Protein AF-A0AAU7QDP6-F1 (afdb_monomer)

Organism: NCBI:txid3157919

Mean predicted aligned error: 4.4 Å

Radius of gyration: 17.35 Å; Cα contacts (8 Å, |Δi|>4): 43; chains: 1; bounding box: 47×17×42 Å

Nearest PDB structures (foldseek):
  3qo8-assembly1_A-2  TM=8.703E-01  e=2.631E+00  Candida albicans
  2q0o-assembly1_C  TM=6.820E-01  e=2.631E+00  Sinorhizobium fredii NGR234
  6dma-assembly4_G  TM=4.802E-01  e=2.050E+00  synthetic construct

pLDDT: mean 92.27, std 6.86, range [58.53, 97.88]

Sequence (76 aa):
MAPFVAALTVLQDRLGSLNDSATAGGLLRQLQESHPPLADTLGYLRGFLAASARNEQQGVRQYWQAFKPLKTPVLA

Structure (mmCIF, N/CA/C/O backbone):
data_AF-A0AAU7QDP6-F1
#
_entry.id   AF-A0AAU7QDP6-F1
#
loop_
_atom_site.group_PDB
_atom_site.id
_atom_site.type_symbol
_atom_site.label_atom_id
_atom_site.label_alt_id
_atom_site.label_comp_id
_atom_site.label_asym_id
_atom_site.label_entity_id
_atom_site.label_seq_id
_atom_site.pdbx_PDB_ins_code
_atom_site.Cartn_x
_atom_site.Cartn_y
_atom_site.Cartn_z
_atom_site.occupancy
_atom_site.B_iso_or_equiv
_atom_site.auth_seq_id
_atom_site.auth_comp_id
_atom_site.auth_asym_id
_atom_site.auth_atom_id
_atom_site.pdbx_PDB_model_num
ATOM 1 N N . MET A 1 1 ? 13.243 12.020 -19.835 1.00 65.12 1 MET A N 1
ATOM 2 C CA . MET A 1 1 ? 13.434 11.001 -18.776 1.00 65.12 1 MET A CA 1
ATOM 3 C C . MET A 1 1 ? 13.571 9.644 -19.458 1.00 65.12 1 MET A C 1
ATOM 5 O O . MET A 1 1 ? 12.836 9.412 -20.411 1.00 65.12 1 MET A O 1
ATOM 9 N N . ALA A 1 2 ? 14.531 8.796 -19.074 1.00 87.88 2 ALA A N 1
ATOM 10 C CA . ALA A 1 2 ? 14.727 7.504 -19.745 1.00 87.88 2 ALA A CA 1
ATOM 11 C C . ALA A 1 2 ? 13.480 6.606 -19.575 1.00 87.88 2 ALA A C 1
ATOM 13 O O . ALA A 1 2 ? 12.912 6.608 -18.479 1.00 87.88 2 ALA A O 1
ATOM 14 N N . PRO A 1 3 ? 13.066 5.826 -20.598 1.00 89.56 3 PRO A N 1
ATOM 15 C CA . PRO A 1 3 ? 11.859 4.993 -20.538 1.00 89.56 3 PRO A CA 1
ATOM 16 C C . PRO A 1 3 ? 11.796 4.088 -19.303 1.00 89.56 3 PRO A C 1
ATOM 18 O O . PRO A 1 3 ? 10.744 3.960 -18.685 1.00 89.56 3 PRO A O 1
ATOM 21 N N . PHE A 1 4 ? 12.942 3.529 -18.901 1.00 93.44 4 PHE A N 1
ATOM 22 C CA . PHE A 1 4 ? 13.075 2.735 -17.681 1.00 93.44 4 PHE A CA 1
ATOM 23 C C . PHE A 1 4 ? 12.678 3.514 -16.422 1.00 93.44 4 PHE A C 1
ATOM 25 O O . PHE A 1 4 ? 11.852 3.043 -15.650 1.00 93.44 4 PHE A O 1
ATOM 32 N N . VAL A 1 5 ? 13.240 4.713 -16.222 1.00 94.62 5 VAL A N 1
ATOM 33 C CA . VAL A 1 5 ? 12.984 5.517 -15.017 1.00 94.62 5 VAL A CA 1
ATOM 34 C C . VAL A 1 5 ? 11.526 5.970 -14.993 1.00 94.62 5 VAL A C 1
ATOM 36 O O . VAL A 1 5 ? 10.890 5.881 -13.956 1.00 94.62 5 VAL A O 1
ATO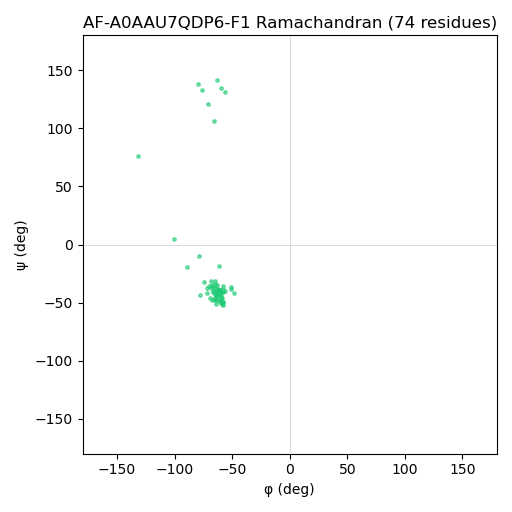M 39 N N . ALA A 1 6 ? 10.967 6.376 -16.138 1.00 93.56 6 ALA A N 1
ATOM 40 C CA . ALA A 1 6 ? 9.564 6.778 -16.221 1.00 93.56 6 ALA A CA 1
ATOM 41 C C . ALA A 1 6 ? 8.606 5.633 -15.836 1.00 93.56 6 ALA A C 1
ATOM 43 O O . ALA A 1 6 ? 7.712 5.824 -15.015 1.00 93.56 6 ALA A O 1
ATOM 44 N N . ALA A 1 7 ? 8.814 4.432 -16.383 1.00 94.38 7 ALA A N 1
ATOM 45 C CA . ALA A 1 7 ? 7.997 3.269 -16.040 1.00 94.38 7 ALA A CA 1
ATOM 46 C C . ALA A 1 7 ? 8.205 2.811 -14.587 1.00 94.38 7 ALA A C 1
ATOM 48 O O . ALA A 1 7 ? 7.243 2.402 -13.935 1.00 94.38 7 ALA A O 1
ATOM 49 N N . LEU A 1 8 ? 9.436 2.907 -14.069 1.00 95.38 8 LEU A N 1
ATOM 50 C CA . LEU A 1 8 ? 9.744 2.599 -12.674 1.00 95.38 8 LEU A CA 1
ATOM 51 C C . LEU A 1 8 ? 9.032 3.559 -11.720 1.00 95.38 8 LEU A C 1
ATOM 53 O O . LEU A 1 8 ? 8.433 3.091 -10.760 1.00 9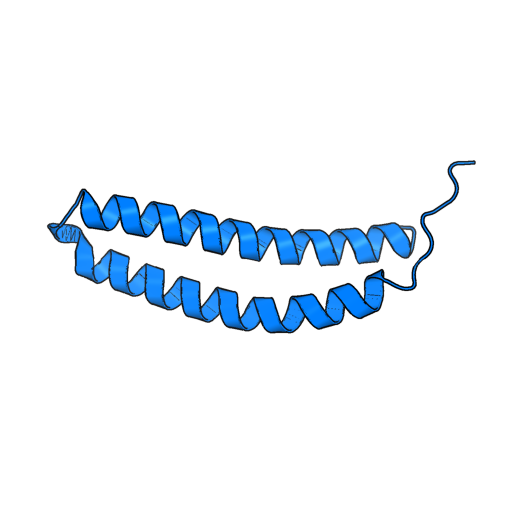5.38 8 LEU A O 1
ATOM 57 N N . THR A 1 9 ? 9.055 4.866 -11.996 1.00 95.81 9 THR A N 1
ATOM 58 C CA . THR A 1 9 ? 8.353 5.875 -11.191 1.00 95.81 9 THR A CA 1
ATOM 59 C C . THR A 1 9 ? 6.863 5.567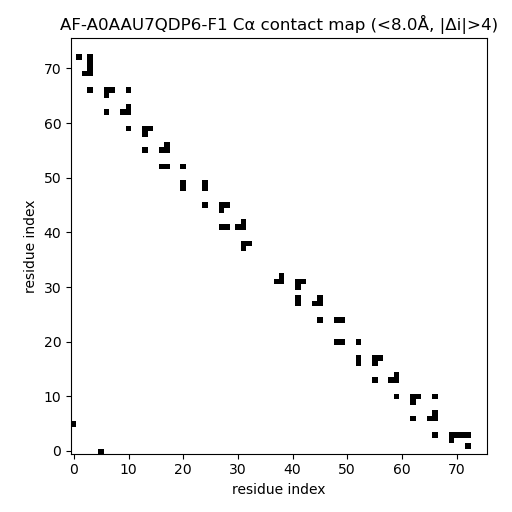 -11.121 1.00 95.81 9 THR A C 1
ATOM 61 O O . THR A 1 9 ? 6.319 5.450 -10.031 1.00 95.81 9 THR A O 1
ATOM 64 N N . VAL A 1 10 ? 6.217 5.306 -12.263 1.00 94.88 10 VAL A N 1
ATOM 65 C CA . VAL A 1 10 ? 4.784 4.970 -12.283 1.00 94.88 10 VAL A CA 1
ATOM 66 C C . VAL A 1 10 ? 4.487 3.695 -11.487 1.00 94.88 10 VAL A C 1
ATOM 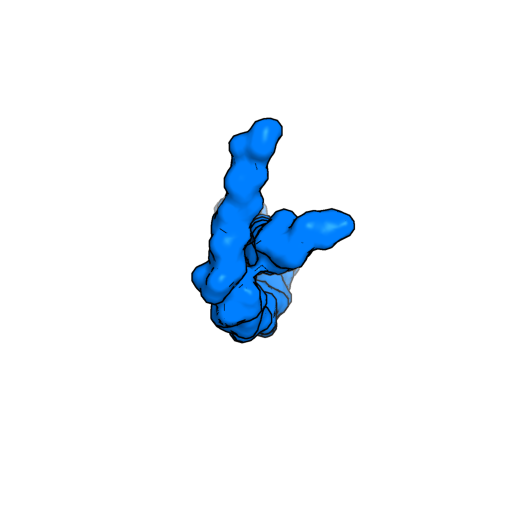68 O O . VAL A 1 10 ? 3.500 3.637 -10.756 1.00 94.88 10 VAL A O 1
ATOM 71 N N . LEU A 1 11 ? 5.325 2.661 -11.612 1.00 95.31 11 LEU A N 1
ATOM 72 C CA . LEU A 1 11 ? 5.160 1.439 -10.827 1.00 95.31 11 LEU A CA 1
ATOM 73 C C . LEU A 1 11 ? 5.354 1.702 -9.324 1.00 95.31 11 LEU A C 1
ATOM 75 O O . LEU A 1 11 ? 4.579 1.188 -8.517 1.00 95.31 11 LEU A O 1
ATOM 79 N N . GLN A 1 12 ? 6.358 2.500 -8.954 1.00 95.81 12 GLN A N 1
ATOM 80 C CA . GLN A 1 12 ? 6.641 2.875 -7.569 1.00 95.81 12 GLN A CA 1
ATOM 81 C C . GLN A 1 12 ? 5.499 3.674 -6.950 1.00 95.81 12 GLN A C 1
ATOM 83 O O . GLN A 1 12 ? 5.082 3.330 -5.850 1.00 95.81 12 GLN A O 1
ATOM 88 N N . ASP A 1 13 ? 4.933 4.650 -7.658 1.00 94.94 13 ASP A N 1
ATOM 89 C CA . ASP A 1 13 ? 3.805 5.447 -7.162 1.00 94.94 13 ASP A CA 1
ATOM 90 C C . ASP A 1 13 ? 2.596 4.559 -6.836 1.00 94.94 13 ASP A C 1
ATOM 92 O O . ASP A 1 13 ? 1.943 4.708 -5.803 1.00 94.94 13 ASP A O 1
ATOM 96 N N . ARG A 1 14 ? 2.321 3.568 -7.693 1.00 94.50 14 ARG A N 1
ATOM 97 C CA . ARG A 1 14 ? 1.187 2.649 -7.517 1.00 94.50 14 ARG A CA 1
ATOM 98 C C . ARG A 1 14 ? 1.401 1.668 -6.374 1.00 94.50 14 ARG A C 1
ATOM 100 O O . ARG A 1 14 ? 0.476 1.409 -5.609 1.00 94.50 14 ARG A O 1
ATOM 107 N N . LEU A 1 15 ? 2.611 1.129 -6.241 1.00 94.88 15 LEU A N 1
ATOM 108 C CA . LEU A 1 15 ? 2.969 0.291 -5.096 1.00 94.88 15 LEU A CA 1
ATOM 109 C C . LEU A 1 15 ? 2.972 1.100 -3.791 1.00 94.88 15 LEU A C 1
ATOM 111 O O . LEU A 1 15 ? 2.513 0.592 -2.770 1.00 94.88 15 LEU A O 1
ATOM 115 N N . GLY A 1 16 ? 3.427 2.354 -3.840 1.00 94.81 16 GLY A N 1
ATOM 116 C CA . GLY A 1 16 ? 3.402 3.305 -2.731 1.00 94.81 16 GLY A CA 1
ATOM 117 C C . GLY A 1 16 ? 1.984 3.547 -2.225 1.00 94.81 16 GLY A C 1
ATOM 118 O O . GLY A 1 16 ? 1.719 3.302 -1.055 1.00 94.81 16 GLY A O 1
ATOM 119 N N . SER A 1 17 ? 1.043 3.875 -3.115 1.00 93.06 17 SER A N 1
ATOM 120 C CA . SER A 1 17 ? -0.365 4.077 -2.739 1.00 93.06 17 SER A CA 1
ATOM 121 C C . SER A 1 17 ? -0.997 2.843 -2.073 1.00 93.06 17 SER A C 1
ATOM 123 O O . SER A 1 17 ? -1.740 2.949 -1.090 1.00 93.06 17 SER A O 1
ATOM 125 N N . LEU A 1 18 ? -0.667 1.634 -2.550 1.00 93.81 18 LEU A N 1
ATOM 126 C CA . LEU A 1 18 ? -1.123 0.396 -1.908 1.00 93.81 18 LEU A CA 1
ATOM 127 C C . LEU A 1 18 ? -0.507 0.190 -0.522 1.00 93.81 18 LEU A C 1
ATOM 129 O O . LEU A 1 18 ? -1.204 -0.257 0.391 1.00 93.81 18 LEU A O 1
ATOM 133 N N . ASN A 1 19 ? 0.778 0.506 -0.361 1.00 95.38 19 ASN A N 1
ATOM 134 C CA . ASN A 1 19 ? 1.453 0.442 0.931 1.00 95.38 19 ASN A CA 1
ATOM 135 C C . ASN A 1 19 ? 0.859 1.452 1.924 1.00 95.38 19 ASN A C 1
ATOM 137 O O . ASN A 1 19 ? 0.581 1.099 3.071 1.00 95.38 19 ASN A O 1
ATOM 141 N N . ASP A 1 20 ? 0.587 2.673 1.469 1.00 95.50 20 ASP A N 1
ATOM 142 C CA . ASP A 1 20 ? -0.050 3.720 2.267 1.00 95.50 20 ASP A CA 1
ATOM 143 C C . ASP A 1 20 ? -1.458 3.294 2.690 1.00 95.50 20 ASP A C 1
ATOM 145 O O . ASP A 1 20 ? -1.827 3.428 3.856 1.00 95.50 20 ASP A O 1
ATOM 149 N N . SER A 1 21 ? -2.218 2.675 1.783 1.00 94.94 21 SER A N 1
ATOM 150 C CA . SER A 1 21 ? -3.546 2.133 2.086 1.00 94.94 21 SER A CA 1
ATOM 151 C C . SER A 1 21 ? -3.498 0.991 3.106 1.00 94.94 21 SER A C 1
ATOM 153 O O . SER A 1 21 ? -4.313 0.942 4.029 1.00 94.94 21 SER A O 1
ATOM 155 N N . ALA A 1 22 ? -2.538 0.072 2.986 1.00 94.44 22 ALA A N 1
ATOM 156 C CA . ALA A 1 22 ? -2.351 -0.999 3.965 1.00 94.44 22 ALA A CA 1
ATOM 157 C C . ALA A 1 22 ? -1.962 -0.436 5.344 1.00 94.44 22 ALA A C 1
ATOM 159 O O . ALA A 1 22 ? -2.527 -0.838 6.366 1.00 94.44 22 ALA A O 1
ATOM 160 N N . THR A 1 23 ? -1.054 0.541 5.359 1.00 97.12 23 THR A N 1
ATOM 161 C CA . THR A 1 23 ? -0.577 1.212 6.572 1.00 97.12 23 THR A CA 1
ATOM 162 C C . THR A 1 23 ? -1.707 1.976 7.259 1.00 97.12 23 THR A C 1
ATOM 164 O O . THR A 1 23 ? -1.983 1.743 8.437 1.00 97.12 23 THR A O 1
ATOM 167 N N . ALA A 1 24 ? -2.435 2.821 6.525 1.00 97.50 24 ALA A N 1
ATOM 168 C CA . ALA A 1 24 ? -3.580 3.560 7.046 1.00 97.50 24 ALA A CA 1
ATOM 169 C C . ALA A 1 24 ? -4.689 2.620 7.545 1.00 97.50 24 ALA A C 1
ATOM 171 O O . ALA A 1 24 ? -5.256 2.852 8.611 1.00 97.50 24 ALA A O 1
ATOM 172 N N . GLY A 1 25 ? -4.954 1.508 6.851 1.00 96.56 25 GLY A N 1
ATOM 173 C CA . GLY A 1 25 ? -5.910 0.497 7.307 1.00 96.56 25 GLY A CA 1
ATOM 174 C C . GLY A 1 25 ? -5.531 -0.133 8.653 1.00 96.56 25 GLY A C 1
ATOM 175 O O . GLY A 1 25 ? -6.406 -0.349 9.499 1.00 96.56 25 GLY A O 1
ATOM 176 N N . GLY A 1 26 ? -4.238 -0.392 8.873 1.00 96.56 26 GLY A N 1
ATOM 177 C CA . GLY A 1 26 ? -3.704 -0.869 10.151 1.00 96.56 26 GLY A CA 1
ATOM 178 C C . GLY A 1 26 ? -3.837 0.165 11.270 1.00 96.56 26 GLY A C 1
ATOM 179 O O . GLY A 1 26 ? -4.340 -0.160 12.346 1.00 96.56 26 GLY A O 1
ATOM 180 N N . LEU A 1 27 ? -3.468 1.420 10.999 1.00 97.88 27 LEU A N 1
ATOM 181 C CA . LEU A 1 27 ? -3.576 2.520 11.964 1.00 97.88 27 LEU A CA 1
ATOM 182 C C . LEU A 1 27 ? -5.032 2.796 12.364 1.00 97.88 27 LEU A C 1
ATOM 184 O O . LEU A 1 27 ? -5.333 2.921 13.548 1.00 97.88 27 LEU A O 1
ATOM 188 N N . LEU A 1 28 ? -5.959 2.814 11.401 1.00 97.25 28 LEU A N 1
ATOM 189 C CA . LEU A 1 28 ? -7.389 2.995 11.673 1.00 97.25 28 LEU A CA 1
ATOM 190 C C . LEU A 1 28 ? -7.962 1.855 12.520 1.00 97.25 28 LEU A C 1
ATOM 192 O O . LEU A 1 28 ? -8.830 2.092 13.356 1.00 97.25 28 LEU A O 1
ATOM 196 N N . ARG A 1 29 ? -7.480 0.620 12.330 1.00 96.06 29 ARG A N 1
ATOM 197 C CA . ARG A 1 29 ? -7.875 -0.516 13.169 1.00 96.06 29 ARG A CA 1
ATOM 198 C C . ARG A 1 29 ? -7.403 -0.334 14.613 1.00 96.06 29 ARG A C 1
ATOM 200 O O . ARG A 1 29 ? -8.210 -0.497 15.521 1.00 96.06 29 ARG A O 1
ATOM 207 N N . GLN A 1 30 ? -6.139 0.033 14.820 1.00 96.94 30 GLN A N 1
ATOM 208 C CA . GLN A 1 30 ? -5.602 0.297 16.161 1.00 96.94 30 GLN A CA 1
ATOM 209 C C . GLN A 1 30 ? -6.337 1.461 16.840 1.00 96.94 30 GLN A C 1
ATOM 211 O O . GLN A 1 30 ? -6.650 1.407 18.031 1.00 96.94 30 GLN A O 1
ATOM 216 N N . LEU A 1 31 ? -6.673 2.503 16.073 1.00 96.81 31 LEU A N 1
ATOM 217 C CA . LEU A 1 31 ? -7.456 3.631 16.568 1.00 96.81 31 LEU A CA 1
ATOM 218 C C . LEU A 1 31 ? -8.873 3.198 16.972 1.00 96.81 31 LEU A C 1
ATOM 220 O O . LEU A 1 31 ? -9.361 3.604 18.021 1.00 96.81 31 LEU A O 1
ATOM 224 N N . GLN A 1 32 ? -9.507 2.327 16.185 1.00 95.88 32 GLN A N 1
ATOM 225 C CA . GLN A 1 32 ? -10.834 1.785 16.479 1.00 95.88 32 GLN A CA 1
ATOM 226 C C . GLN A 1 32 ? -10.839 0.930 17.751 1.00 95.88 32 GLN A C 1
ATOM 228 O O . GLN A 1 32 ? -11.766 1.035 18.549 1.00 95.88 32 GLN A O 1
ATOM 233 N N . GLU A 1 33 ? -9.808 0.110 17.954 1.00 94.50 33 GLU A N 1
ATOM 234 C CA . GLU A 1 33 ? -9.657 -0.732 19.148 1.00 94.50 33 GLU A CA 1
ATOM 235 C C . GLU A 1 33 ? -9.393 0.105 20.416 1.00 94.50 33 GLU A C 1
ATOM 237 O O . GLU A 1 33 ? -9.840 -0.263 21.500 1.00 94.50 33 GLU A O 1
ATOM 242 N N . SER A 1 34 ? -8.718 1.252 20.286 1.00 96.62 34 SER A N 1
ATOM 243 C CA . SER A 1 34 ? -8.402 2.150 21.410 1.00 96.62 34 SER A CA 1
ATOM 244 C C . SER A 1 34 ? -9.475 3.206 21.704 1.00 96.62 34 SER A C 1
ATOM 246 O O . SER A 1 34 ? -9.500 3.742 22.811 1.00 96.62 34 SER A O 1
ATOM 248 N N . HIS A 1 35 ? -10.371 3.502 20.754 1.00 94.94 35 HIS A N 1
ATOM 249 C CA . HIS A 1 35 ? -11.390 4.550 20.883 1.00 94.94 35 HIS A CA 1
ATOM 250 C C . HIS A 1 35 ? -12.785 4.046 20.468 1.00 94.94 35 HIS A C 1
ATOM 252 O O . HIS A 1 35 ? -13.287 4.422 19.403 1.00 94.94 35 HIS A O 1
ATOM 258 N N . PRO A 1 36 ? -13.462 3.251 21.324 1.00 93.12 36 PRO A N 1
ATOM 259 C CA . PRO A 1 36 ? -14.787 2.695 21.034 1.00 93.12 36 PRO A CA 1
ATOM 260 C C . PRO A 1 36 ? -15.847 3.708 20.560 1.00 93.12 36 PRO A C 1
ATOM 262 O O . PRO A 1 36 ? -16.607 3.361 19.658 1.00 93.12 36 PRO A O 1
ATOM 265 N N . PRO A 1 37 ? -15.895 4.964 21.062 1.00 97.06 37 PRO A N 1
ATOM 266 C CA . PRO A 1 37 ? -16.860 5.955 20.575 1.00 97.06 37 PRO A CA 1
ATOM 267 C C . PRO A 1 37 ? -16.722 6.317 19.088 1.00 97.06 37 PRO A C 1
ATOM 269 O O . PRO A 1 37 ? -17.653 6.865 18.509 1.00 97.06 37 PRO A O 1
ATOM 272 N N . LEU A 1 38 ? -15.571 6.039 18.464 1.00 95.88 38 LEU A N 1
ATOM 273 C CA . LEU A 1 38 ? -15.304 6.331 17.051 1.00 95.88 38 LEU A CA 1
ATOM 274 C C . LEU A 1 38 ? -15.445 5.097 16.147 1.00 95.88 38 LEU A C 1
ATOM 276 O O . LEU A 1 38 ? -15.140 5.180 14.956 1.00 95.88 38 LEU A O 1
ATOM 280 N N . ALA A 1 39 ? -15.875 3.953 16.688 1.00 93.31 39 ALA A N 1
ATOM 281 C CA . ALA A 1 39 ? -15.800 2.674 15.990 1.00 93.31 39 ALA A CA 1
ATOM 282 C C . ALA A 1 39 ? -16.549 2.655 14.649 1.00 93.31 39 ALA A C 1
ATOM 284 O O . ALA A 1 39 ? -16.007 2.139 13.671 1.00 93.31 39 ALA A O 1
ATOM 285 N N . ASP A 1 40 ? -17.734 3.264 14.576 1.00 94.88 40 ASP A N 1
ATOM 286 C CA . ASP A 1 40 ? -18.538 3.302 13.349 1.00 94.88 40 ASP A CA 1
ATOM 287 C C . ASP A 1 40 ? -17.874 4.154 12.260 1.00 94.88 40 ASP A C 1
ATOM 289 O O . ASP A 1 40 ? -17.702 3.707 11.123 1.00 94.88 40 ASP A O 1
ATOM 293 N N . THR A 1 41 ? -17.414 5.357 12.617 1.00 96.88 41 THR A N 1
ATOM 294 C CA . THR A 1 41 ? -16.701 6.262 11.701 1.00 96.88 41 THR A CA 1
ATOM 295 C C . THR A 1 41 ?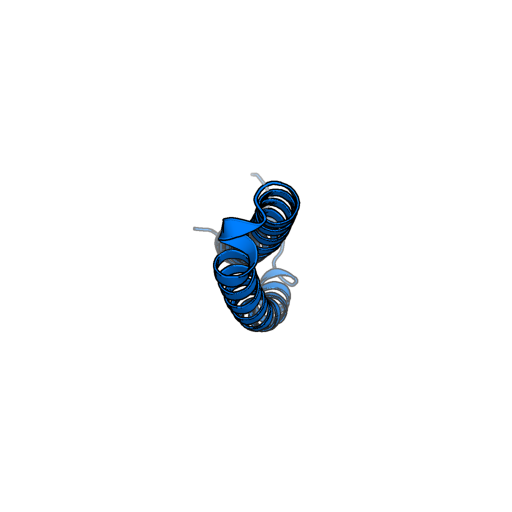 -15.415 5.624 11.178 1.00 96.88 41 THR A C 1
ATOM 297 O O . THR A 1 41 ? -15.116 5.687 9.984 1.00 96.88 41 THR A O 1
ATOM 300 N N . LEU A 1 42 ? -14.653 4.964 12.053 1.00 97.25 42 LEU A N 1
ATOM 301 C CA . LEU A 1 42 ? -13.417 4.281 11.674 1.00 97.25 42 LEU A CA 1
ATOM 302 C C . LEU A 1 42 ? -13.696 3.030 10.836 1.00 97.25 42 LEU A C 1
ATOM 304 O O . LEU A 1 42 ? -12.970 2.766 9.877 1.00 97.25 42 LEU A O 1
ATOM 308 N N . GLY A 1 43 ? -14.778 2.306 11.126 1.00 95.44 43 GLY A N 1
ATOM 309 C CA . GLY A 1 43 ? -15.270 1.209 10.298 1.00 95.44 43 GLY A CA 1
ATOM 310 C C . GLY A 1 43 ? -15.604 1.664 8.875 1.00 95.44 43 GLY A C 1
ATOM 311 O O . GLY A 1 43 ? -15.155 1.038 7.912 1.00 95.44 43 GLY A O 1
ATOM 312 N N . TYR A 1 44 ? -16.304 2.794 8.734 1.00 96.38 44 TYR A N 1
ATOM 313 C CA . TYR A 1 44 ? -16.603 3.403 7.435 1.00 96.38 44 TYR A CA 1
ATOM 314 C C . TYR A 1 44 ? -15.328 3.764 6.660 1.00 96.38 44 TYR A C 1
ATOM 316 O O . TYR A 1 44 ? -15.166 3.346 5.511 1.00 96.38 44 TYR A O 1
ATOM 324 N N . LEU A 1 45 ? -14.386 4.476 7.292 1.00 96.69 45 LEU A N 1
ATOM 325 C CA . LEU A 1 45 ? -13.120 4.867 6.658 1.00 96.69 45 LEU A CA 1
ATO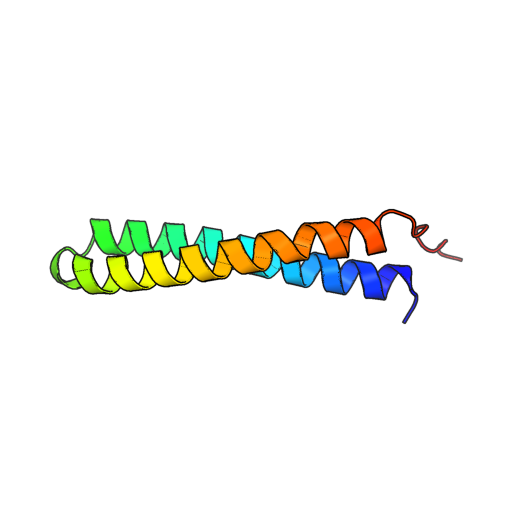M 326 C C . LEU A 1 45 ? -12.303 3.651 6.207 1.00 96.69 45 LEU A C 1
ATOM 328 O O . LEU A 1 45 ? -11.761 3.641 5.102 1.00 96.69 45 LEU A O 1
ATOM 332 N N . ARG A 1 46 ? -12.256 2.595 7.027 1.00 95.94 46 ARG A N 1
ATOM 333 C CA . ARG A 1 46 ? -11.587 1.334 6.676 1.00 95.94 46 ARG A CA 1
ATOM 334 C C . ARG A 1 46 ? -12.255 0.647 5.488 1.00 95.94 46 ARG A C 1
ATOM 336 O O . ARG A 1 46 ? -11.553 0.133 4.619 1.00 95.94 46 ARG A O 1
ATOM 343 N N . GLY A 1 47 ? -13.586 0.649 5.431 1.00 95.25 47 GLY A N 1
ATOM 344 C CA . GLY A 1 47 ? -14.345 0.121 4.298 1.00 95.25 47 GLY A CA 1
ATOM 345 C C . GLY A 1 47 ? -14.050 0.875 3.000 1.00 95.25 47 GLY A C 1
ATOM 346 O O . GLY A 1 47 ? -13.722 0.251 1.989 1.00 95.25 47 GLY A O 1
ATOM 347 N N . PHE A 1 48 ? -14.089 2.209 3.048 1.00 95.19 48 PHE A N 1
ATOM 348 C CA . PHE A 1 48 ? -13.748 3.073 1.915 1.00 95.19 48 PHE A CA 1
ATOM 349 C C . PHE A 1 48 ? -12.319 2.820 1.420 1.00 95.19 48 PHE A C 1
ATOM 351 O O . PHE A 1 48 ? -12.100 2.573 0.235 1.00 95.19 48 PHE A O 1
ATOM 358 N N . LEU A 1 49 ? -11.347 2.798 2.335 1.00 95.25 49 LEU A N 1
ATOM 359 C CA . LEU A 1 49 ? -9.944 2.563 2.004 1.00 95.25 49 LEU A CA 1
ATOM 360 C C . LEU A 1 49 ? -9.723 1.182 1.372 1.00 95.25 49 LEU A C 1
ATOM 362 O O . LEU A 1 49 ? -9.002 1.055 0.384 1.00 95.25 49 LEU A O 1
ATOM 366 N N . ALA A 1 50 ? -10.388 0.149 1.895 1.00 92.88 50 ALA A N 1
ATOM 367 C CA . ALA A 1 50 ? -10.319 -1.196 1.338 1.00 92.88 50 ALA A CA 1
ATOM 368 C C . ALA A 1 50 ? -10.917 -1.283 -0.076 1.00 92.88 50 ALA A C 1
ATOM 370 O O . ALA A 1 50 ? -10.435 -2.073 -0.888 1.00 92.88 50 ALA A O 1
ATOM 371 N N . ALA A 1 51 ? -11.958 -0.504 -0.385 1.00 93.00 51 ALA A N 1
ATOM 372 C CA . ALA A 1 51 ? -12.512 -0.428 -1.734 1.00 93.00 51 ALA A CA 1
ATOM 373 C C . ALA A 1 51 ? -11.539 0.271 -2.700 1.00 93.00 51 ALA A C 1
ATOM 375 O O . ALA A 1 51 ? -11.251 -0.265 -3.772 1.00 93.00 51 ALA A O 1
ATOM 376 N N . SER A 1 52 ? -10.964 1.404 -2.287 1.00 89.06 52 SER A N 1
ATOM 377 C CA . SER A 1 52 ? -9.972 2.153 -3.071 1.00 89.06 52 SER A CA 1
ATOM 378 C C . SER A 1 52 ? -8.725 1.317 -3.379 1.00 89.06 52 SER A C 1
ATOM 380 O O . SER A 1 52 ? -8.304 1.237 -4.533 1.00 89.06 52 SER A O 1
ATOM 382 N N . ALA A 1 53 ? -8.196 0.594 -2.386 1.00 91.31 53 ALA A N 1
ATOM 383 C CA . ALA A 1 53 ? -7.029 -0.268 -2.563 1.00 91.31 53 ALA A CA 1
ATOM 384 C C . ALA A 1 53 ? -7.272 -1.405 -3.572 1.00 91.31 53 ALA A C 1
ATOM 386 O O . ALA A 1 53 ? -6.388 -1.727 -4.364 1.00 91.31 53 ALA A O 1
ATOM 387 N N . ARG A 1 54 ? -8.473 -2.006 -3.596 1.00 89.25 54 ARG A N 1
ATOM 388 C CA . ARG A 1 54 ? -8.811 -3.055 -4.582 1.00 89.25 54 ARG A CA 1
ATOM 389 C C . A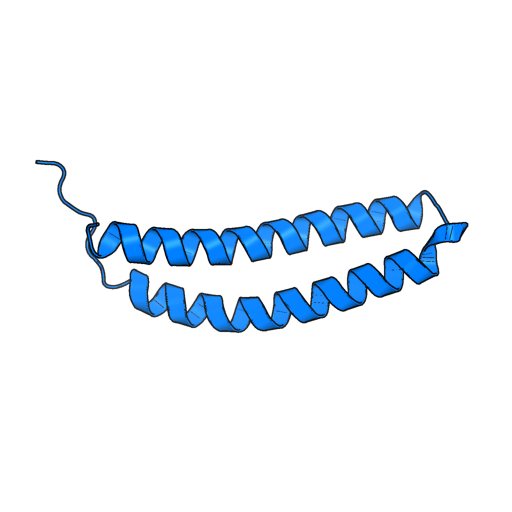RG A 1 54 ? -8.799 -2.526 -6.011 1.00 89.25 54 ARG A C 1
ATOM 391 O O . ARG A 1 54 ? -8.299 -3.208 -6.902 1.00 89.25 54 ARG A O 1
ATOM 398 N N . ASN A 1 55 ? -9.329 -1.322 -6.221 1.00 85.38 55 ASN A N 1
ATOM 399 C CA . ASN A 1 55 ? -9.309 -0.679 -7.532 1.00 85.38 55 ASN A CA 1
ATOM 400 C C . ASN A 1 55 ? -7.863 -0.433 -8.000 1.00 85.38 55 ASN A C 1
ATOM 402 O O . ASN A 1 55 ? -7.509 -0.692 -9.148 1.00 85.38 55 ASN A O 1
ATOM 406 N N . GLU A 1 56 ? -6.989 -0.009 -7.087 1.00 84.75 56 GLU A N 1
ATOM 407 C CA . GLU A 1 56 ? -5.594 0.288 -7.412 1.00 84.75 56 GLU A CA 1
ATOM 408 C C . GLU A 1 56 ? -4.738 -0.975 -7.639 1.00 84.75 56 GLU A C 1
ATOM 410 O O . GLU A 1 56 ? -3.883 -0.993 -8.530 1.00 84.75 56 GLU A O 1
ATOM 415 N N . GLN A 1 57 ? -5.033 -2.083 -6.945 1.00 86.31 57 GLN A N 1
ATOM 416 C CA . GLN A 1 57 ? -4.400 -3.390 -7.185 1.00 86.31 57 GLN A CA 1
ATOM 417 C C . GLN A 1 57 ? -4.578 -3.885 -8.627 1.00 86.31 57 GLN A C 1
ATOM 419 O O . GLN A 1 57 ? -3.657 -4.489 -9.188 1.00 86.31 57 GLN A O 1
ATOM 424 N N . GLN A 1 58 ? -5.730 -3.617 -9.248 1.00 81.25 58 GLN A N 1
ATOM 425 C CA . GLN A 1 58 ? -5.973 -3.989 -10.643 1.00 81.25 58 GLN A CA 1
ATOM 426 C C . GLN A 1 58 ? -5.015 -3.253 -11.595 1.00 81.25 58 GLN A C 1
ATOM 428 O O . GLN A 1 58 ? -4.503 -3.855 -12.542 1.00 81.25 58 GLN A O 1
ATOM 433 N N . GLY A 1 59 ? -4.705 -1.987 -11.297 1.00 84.88 59 GLY A N 1
ATOM 434 C CA . GLY A 1 59 ? -3.767 -1.170 -12.065 1.00 84.88 59 GLY A CA 1
ATOM 435 C C . GLY A 1 59 ? -2.316 -1.643 -11.950 1.00 84.88 59 GLY A C 1
ATOM 436 O O . GLY A 1 59 ? -1.594 -1.652 -12.945 1.00 84.88 59 GLY A O 1
ATOM 437 N N . VAL A 1 60 ? -1.875 -2.109 -10.776 1.00 91.00 60 VAL A N 1
ATOM 438 C CA . VAL A 1 60 ? -0.472 -2.524 -10.554 1.00 91.00 60 VAL A CA 1
ATOM 439 C C . VAL A 1 60 ? -0.011 -3.597 -11.539 1.00 91.00 60 VAL A C 1
ATOM 441 O O . VAL A 1 60 ? 1.104 -3.519 -12.056 1.00 91.00 60 VAL A O 1
ATOM 444 N N . ARG A 1 61 ? -0.867 -4.575 -11.863 1.00 90.31 61 ARG A N 1
ATOM 445 C CA . ARG A 1 61 ? -0.516 -5.627 -12.830 1.00 90.31 61 ARG A CA 1
ATOM 446 C C . ARG A 1 61 ? -0.198 -5.048 -14.210 1.00 90.31 61 ARG A C 1
ATOM 448 O O . ARG A 1 61 ? 0.736 -5.516 -14.856 1.00 90.31 61 ARG A O 1
ATOM 455 N N . GLN A 1 62 ? -0.951 -4.045 -14.652 1.00 92.00 62 GLN A N 1
ATOM 456 C CA . GLN A 1 62 ? -0.725 -3.374 -15.930 1.00 92.00 62 GLN A CA 1
ATOM 457 C C . GLN A 1 62 ? 0.630 -2.654 -15.943 1.00 92.00 62 GLN A C 1
ATOM 459 O O . GLN A 1 62 ? 1.416 -2.845 -16.871 1.00 92.00 62 GLN A O 1
ATOM 464 N N . TYR A 1 63 ? 0.937 -1.882 -14.898 1.00 93.31 63 TYR A N 1
ATOM 465 C CA . TYR A 1 63 ? 2.201 -1.140 -14.815 1.00 93.31 63 TYR A CA 1
ATOM 466 C C . TYR A 1 63 ? 3.414 -2.063 -14.679 1.00 93.31 63 TYR A C 1
ATOM 468 O O . TYR A 1 63 ? 4.455 -1.807 -15.281 1.00 93.31 63 TYR A O 1
ATOM 476 N N . TRP A 1 64 ? 3.267 -3.187 -13.974 1.00 94.44 64 TRP A N 1
ATOM 477 C CA . TRP A 1 64 ? 4.300 -4.218 -13.921 1.00 94.44 64 TRP A CA 1
ATOM 478 C C . TRP A 1 64 ? 4.628 -4.778 -15.309 1.00 94.44 64 TRP A C 1
ATOM 480 O O . TRP A 1 64 ? 5.801 -4.881 -15.661 1.00 94.44 64 TRP A O 1
ATOM 490 N N . GLN A 1 65 ? 3.614 -5.107 -16.117 1.00 94.88 65 GLN A N 1
ATOM 491 C CA . GLN A 1 65 ? 3.841 -5.627 -17.471 1.00 94.88 65 GLN A CA 1
ATOM 492 C C . GLN A 1 65 ? 4.503 -4.595 -18.394 1.00 94.88 65 GLN A C 1
ATOM 494 O O . GLN A 1 65 ? 5.285 -4.979 -19.258 1.00 94.88 65 GLN A O 1
ATOM 499 N N . ALA A 1 66 ? 4.240 -3.301 -18.190 1.00 92.75 66 ALA A N 1
ATOM 500 C CA . ALA A 1 66 ? 4.906 -2.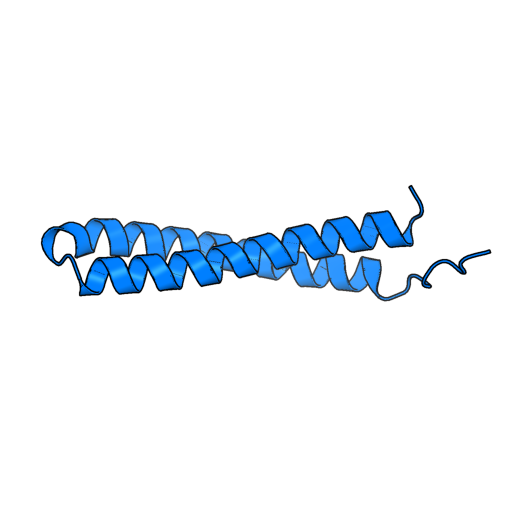227 -18.925 1.00 92.75 66 ALA A CA 1
ATOM 501 C C . ALA A 1 66 ? 6.375 -2.034 -18.499 1.00 92.75 66 ALA A C 1
ATOM 503 O O . ALA A 1 66 ? 7.230 -1.768 -19.342 1.00 92.75 66 ALA A O 1
ATOM 504 N N . PHE A 1 67 ? 6.678 -2.186 -17.206 1.00 95.00 67 PHE A N 1
ATOM 505 C CA . PHE A 1 67 ? 8.029 -2.023 -16.665 1.00 95.00 67 PHE A CA 1
ATOM 506 C C . PHE A 1 67 ? 8.936 -3.236 -16.930 1.00 95.00 67 PHE A C 1
ATOM 508 O O . PHE A 1 67 ? 10.080 -3.068 -17.348 1.00 95.00 67 PHE A O 1
ATOM 515 N N . LYS A 1 68 ? 8.427 -4.462 -16.738 1.00 95.75 68 LYS A N 1
ATOM 516 C CA . LYS A 1 68 ? 9.192 -5.723 -16.794 1.00 95.75 68 LYS A CA 1
ATOM 517 C C . LYS A 1 68 ? 10.116 -5.900 -18.018 1.00 95.75 68 LYS A C 1
ATOM 519 O O . LYS A 1 68 ? 11.208 -6.431 -17.823 1.00 95.75 68 LYS A O 1
ATOM 524 N N . PRO A 1 69 ? 9.735 -5.546 -19.262 1.00 95.88 69 PRO A N 1
ATOM 525 C CA . PRO A 1 69 ? 10.605 -5.759 -20.421 1.00 95.88 69 PRO A CA 1
ATOM 526 C C . PRO A 1 69 ? 11.719 -4.709 -20.565 1.00 95.88 69 PRO A C 1
ATOM 528 O O . PRO A 1 69 ? 12.597 -4.871 -21.415 1.00 95.88 69 PRO A O 1
ATOM 531 N N . LEU A 1 70 ? 11.690 -3.622 -19.788 1.00 94.00 70 LEU A N 1
ATOM 532 C CA . LEU A 1 70 ? 12.656 -2.536 -19.912 1.00 94.00 70 LEU A CA 1
ATOM 533 C C . LEU A 1 70 ? 13.998 -2.939 -19.303 1.00 94.00 70 LEU A C 1
ATOM 535 O O . LEU A 1 70 ? 14.076 -3.435 -18.181 1.00 94.00 70 LEU A O 1
ATOM 539 N N . LYS A 1 71 ? 15.078 -2.687 -20.043 1.00 90.31 71 LYS A N 1
ATOM 540 C CA . LYS A 1 71 ? 16.436 -2.889 -19.537 1.00 90.31 71 LYS A CA 1
ATOM 541 C C . LYS A 1 71 ? 16.838 -1.715 -18.658 1.00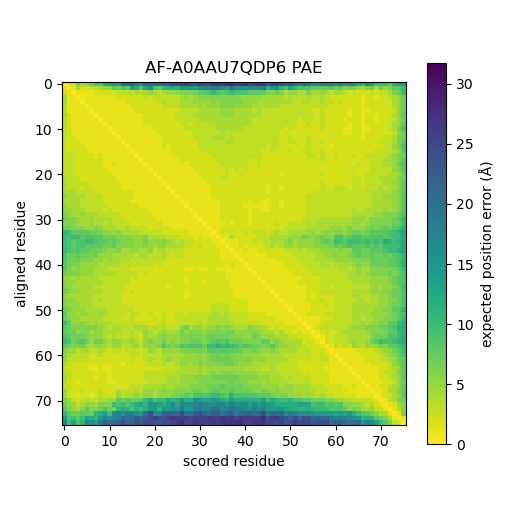 90.31 71 LYS A C 1
ATOM 543 O O . LYS A 1 71 ? 16.597 -0.560 -19.015 1.00 90.31 71 LYS A O 1
ATOM 548 N N . THR A 1 72 ? 17.491 -2.021 -17.544 1.00 86.44 72 THR A N 1
ATOM 549 C CA . THR A 1 72 ? 18.135 -1.015 -16.704 1.00 86.44 72 THR A CA 1
ATOM 550 C C . THR A 1 72 ? 19.122 -0.214 -17.558 1.00 86.44 72 THR A C 1
ATOM 552 O O . THR A 1 72 ? 19.897 -0.824 -18.303 1.00 86.44 72 THR A O 1
ATOM 555 N N . PRO A 1 73 ? 19.092 1.127 -17.509 1.00 84.31 73 PRO A N 1
ATOM 556 C CA . PRO A 1 73 ? 20.053 1.936 -18.238 1.00 84.31 73 PRO A CA 1
ATOM 557 C C . PRO A 1 73 ? 21.467 1.595 -17.763 1.00 84.31 73 PRO A C 1
ATOM 559 O O . PRO A 1 73 ? 21.714 1.475 -16.563 1.00 84.31 73 PRO A O 1
ATOM 562 N N . VAL A 1 74 ? 22.384 1.415 -18.712 1.00 79.88 74 VAL A N 1
ATOM 563 C CA . VAL A 1 74 ? 23.806 1.260 -18.402 1.00 79.88 74 VAL A CA 1
ATOM 564 C C . VAL A 1 74 ? 24.299 2.630 -17.949 1.00 79.88 74 VAL A C 1
ATOM 566 O O . VAL A 1 74 ? 24.156 3.604 -18.688 1.00 79.88 74 VAL A O 1
ATOM 569 N N . LEU A 1 75 ? 24.813 2.714 -16.724 1.00 70.19 75 LEU A N 1
ATOM 570 C CA . LEU A 1 75 ? 25.562 3.883 -16.275 1.00 70.19 75 LEU A CA 1
ATOM 571 C C . LEU A 1 75 ? 26.837 3.932 -17.124 1.00 70.19 75 LEU A C 1
ATOM 573 O O . LEU A 1 75 ? 27.686 3.052 -16.989 1.00 70.19 75 LEU A O 1
ATOM 577 N N . ALA A 1 76 ? 26.885 4.876 -18.063 1.00 58.53 76 ALA A N 1
ATOM 578 C CA . ALA A 1 76 ? 28.100 5.225 -18.792 1.00 58.53 76 ALA A CA 1
ATOM 579 C C . ALA A 1 76 ? 29.028 6.046 -17.893 1.00 58.53 76 ALA A C 1
ATOM 581 O O . ALA A 1 76 ? 28.493 6.869 -17.112 1.00 58.53 76 ALA A O 1
#

Secondary structure (DSSP, 8-state):
--HHHHHHHHHHHHHHHHHHHHHHHHHHHHHHHH-GGGHHHHHHHHHHHHHHHHHHHHHHHHHHHHHTTPPPPP--

Foldseek 3Di:
DDQLVVLVVVLCVLVVLLVVLVVVLVVLVVVCVVDVVCVVVSVVVNVVSVVVSVVSVVVNVVSCVSNVVDDDDDDD

Solvent-accessible surface area (backbone atoms only — not comparable to full-atom values): 4273 Å² total; per-residue (Å²): 129,58,72,48,58,54,36,46,50,56,38,47,54,52,54,45,54,46,50,51,43,54,50,52,46,51,52,44,49,54,47,29,76,74,36,66,95,45,34,67,64,36,49,51,52,43,52,52,46,54,53,55,41,54,62,52,55,63,50,47,60,56,39,46,63,68,34,69,81,53,65,81,79,80,87,124

InterPro domains:
  IPR038186 CHAD domain superfamily [G3DSA:1.40.20.10] (1-73)